Protein AF-A0A9D2AJ36-F1 (afdb_monomer)

Solvent-accessible surface area (backbone atoms only — not comparable to full-atom values): 7106 Å² total; per-residue (Å²): 102,56,39,26,39,31,29,35,41,95,86,64,46,51,30,32,36,28,27,47,73,86,39,72,73,39,31,36,80,48,46,72,68,42,27,64,90,48,97,41,59,66,59,30,38,52,68,55,33,83,76,41,74,58,38,74,74,41,85,86,57,92,64,49,32,56,58,52,39,55,48,45,72,73,75,28,42,71,30,33,40,31,42,99,57,38,32,37,14,71,71,57,43,57,71,64,58,46,55,49,52,29,64,77,63,31,63,71,56,39,52,55,48,58,67,65,41,83,43,87,65,36,69,38,78,54,94,128

Sequence (128 aa):
MRTVKLYQNEQEDMVAVVFEDGSCRNYITSPELAALDGDSFIEEARAGFPDAMNYDDDISETVSAEEAARREEAESSLIAEIGETVTLYPRRMGTYPQDFFRTELGDDLWQALLAQADSPGAGVQVDL

Radius of gyration: 14.07 Å; Cα contacts (8 Å, |Δi|>4): 229; chains: 1; bounding box: 33×29×41 Å

pLDDT: mean 92.73, std 5.57, range [69.5, 98.44]

Mean predicted aligned error: 3.6 Å

Structure (mmCIF, N/CA/C/O backbone):
data_AF-A0A9D2AJ36-F1
#
_entry.id   AF-A0A9D2AJ36-F1
#
loop_
_atom_site.group_PDB
_atom_site.id
_atom_site.type_symbol
_atom_site.label_atom_id
_atom_site.label_alt_id
_atom_site.label_comp_id
_atom_site.label_asym_id
_atom_site.label_entity_id
_atom_site.label_seq_id
_atom_site.pdbx_PDB_ins_code
_atom_site.Cartn_x
_atom_site.Cartn_y
_atom_site.Cartn_z
_atom_site.occupancy
_atom_site.B_iso_or_equiv
_atom_site.auth_seq_id
_atom_site.auth_comp_id
_atom_site.auth_asym_id
_atom_site.auth_atom_id
_atom_site.pdbx_PDB_model_num
ATOM 1 N N . MET A 1 1 ? -0.283 -16.643 -6.506 1.00 83.81 1 MET A N 1
ATOM 2 C CA . MET A 1 1 ? -0.828 -15.851 -5.380 1.00 83.81 1 MET A CA 1
ATOM 3 C C . MET A 1 1 ? -0.434 -14.402 -5.589 1.00 83.81 1 MET A C 1
ATOM 5 O O . MET A 1 1 ? 0.742 -14.150 -5.836 1.00 83.81 1 MET A O 1
ATOM 9 N N . ARG A 1 2 ? -1.402 -13.481 -5.551 1.00 94.88 2 ARG A N 1
ATOM 10 C CA . ARG A 1 2 ? -1.162 -12.046 -5.738 1.00 94.88 2 ARG A CA 1
ATOM 11 C C . ARG A 1 2 ? -1.228 -11.328 -4.397 1.00 94.88 2 ARG A C 1
ATOM 13 O O . ARG A 1 2 ? -2.106 -11.622 -3.588 1.00 94.88 2 ARG A O 1
ATOM 20 N N . THR A 1 3 ? -0.304 -10.404 -4.187 1.00 97.38 3 THR A N 1
ATOM 21 C CA . THR A 1 3 ? -0.270 -9.545 -3.005 1.00 97.38 3 THR A CA 1
ATOM 22 C C . THR A 1 3 ? 0.122 -8.148 -3.437 1.00 97.38 3 THR A C 1
ATOM 24 O O . THR A 1 3 ? 1.117 -7.972 -4.133 1.00 97.38 3 THR A O 1
ATOM 27 N N . VAL A 1 4 ? -0.642 -7.155 -3.015 1.00 98.19 4 VAL A N 1
ATOM 28 C CA . VAL A 1 4 ? -0.302 -5.747 -3.169 1.00 98.19 4 VAL A CA 1
ATOM 29 C C . VAL A 1 4 ? 0.132 -5.208 -1.824 1.00 98.19 4 VAL A C 1
ATOM 31 O O . VAL A 1 4 ? -0.562 -5.368 -0.823 1.00 98.19 4 VAL A O 1
ATOM 34 N N . LYS A 1 5 ? 1.285 -4.551 -1.803 1.00 98.44 5 LYS A N 1
ATOM 35 C CA . LYS A 1 5 ? 1.743 -3.791 -0.646 1.00 98.44 5 LYS A CA 1
ATOM 36 C C . LYS A 1 5 ? 1.632 -2.311 -0.960 1.00 98.44 5 LYS A C 1
ATOM 38 O O . LYS A 1 5 ? 2.097 -1.877 -2.011 1.00 98.44 5 LYS A O 1
ATOM 43 N N . LEU A 1 6 ? 1.022 -1.559 -0.053 1.00 98.44 6 LEU A N 1
ATOM 44 C CA . LEU A 1 6 ? 0.932 -0.107 -0.144 1.00 98.44 6 LEU A CA 1
ATOM 45 C C . LEU A 1 6 ? 1.906 0.517 0.838 1.00 98.44 6 LEU A C 1
ATOM 47 O O . LEU A 1 6 ? 1.924 0.156 2.021 1.00 98.44 6 LEU A O 1
ATOM 51 N N . TYR A 1 7 ? 2.676 1.474 0.347 1.00 98.31 7 TYR A N 1
ATOM 52 C CA . TYR A 1 7 ? 3.630 2.238 1.130 1.00 98.31 7 TYR A CA 1
ATOM 53 C C . TYR A 1 7 ? 3.242 3.708 1.130 1.00 98.31 7 TYR A C 1
ATOM 55 O O . TYR A 1 7 ? 2.622 4.195 0.186 1.00 98.31 7 TYR A O 1
ATOM 63 N N . GLN A 1 8 ? 3.622 4.398 2.199 1.00 97.50 8 GLN A N 1
ATOM 64 C CA . GLN A 1 8 ? 3.714 5.846 2.208 1.00 97.50 8 GLN A CA 1
ATOM 65 C C . GLN A 1 8 ? 5.187 6.243 2.168 1.00 97.50 8 GLN A C 1
ATOM 67 O O . GLN A 1 8 ? 5.945 5.856 3.067 1.00 97.50 8 GLN A O 1
ATOM 72 N N . ASN A 1 9 ? 5.574 6.991 1.138 1.00 94.94 9 ASN A N 1
ATOM 73 C CA . ASN A 1 9 ? 6.953 7.431 0.942 1.00 94.94 9 ASN A CA 1
ATOM 74 C C . ASN A 1 9 ? 7.266 8.730 1.712 1.00 94.94 9 ASN A C 1
ATOM 76 O O . ASN A 1 9 ? 6.404 9.311 2.374 1.00 94.94 9 ASN A O 1
ATOM 80 N N . GLU A 1 10 ? 8.515 9.201 1.639 1.00 92.69 10 GLU A N 1
ATOM 81 C CA . GLU A 1 10 ? 8.956 10.429 2.326 1.00 92.69 10 GLU A CA 1
ATOM 82 C C . GLU A 1 10 ? 8.261 11.711 1.828 1.00 92.69 10 GLU A C 1
ATOM 84 O O . GLU A 1 10 ? 8.276 12.728 2.521 1.00 92.69 10 GLU A O 1
ATOM 89 N N . GLN A 1 11 ? 7.650 11.670 0.640 1.00 92.62 11 GLN A N 1
ATOM 90 C CA . GLN A 1 11 ? 6.855 12.766 0.075 1.00 92.62 11 GLN A CA 1
ATOM 91 C C . GLN A 1 11 ? 5.400 12.738 0.574 1.00 92.62 11 GLN A C 1
ATOM 93 O O . GLN A 1 11 ? 4.602 13.582 0.184 1.00 92.62 11 GLN A O 1
ATOM 98 N N . GLU A 1 12 ? 5.083 11.810 1.483 1.00 91.12 12 GLU A N 1
ATOM 99 C CA . GLU A 1 12 ? 3.749 11.502 2.000 1.00 91.12 12 GLU A CA 1
ATOM 100 C C . GLU A 1 12 ? 2.778 10.908 0.968 1.00 91.12 12 GLU A C 1
ATOM 102 O O . GLU A 1 12 ? 1.616 10.665 1.313 1.00 91.12 12 GLU A O 1
ATOM 107 N N . ASP A 1 13 ? 3.264 10.595 -0.234 1.00 94.56 13 ASP A N 1
ATOM 108 C CA . ASP A 1 13 ? 2.489 9.975 -1.303 1.00 94.56 13 ASP A CA 1
ATOM 109 C C . ASP A 1 13 ? 2.278 8.485 -1.038 1.00 94.56 13 ASP A C 1
ATOM 111 O O . ASP A 1 13 ? 3.088 7.814 -0.385 1.00 94.56 13 ASP A O 1
ATOM 115 N N . MET A 1 14 ? 1.179 7.958 -1.574 1.00 96.56 14 MET A N 1
ATOM 116 C CA . MET A 1 14 ? 0.891 6.533 -1.550 1.00 96.56 14 MET A CA 1
ATOM 117 C C . MET A 1 14 ? 1.450 5.875 -2.809 1.00 96.56 14 MET A C 1
ATOM 119 O O . MET A 1 14 ? 1.255 6.368 -3.912 1.00 96.56 14 MET A O 1
ATOM 123 N N . VAL A 1 15 ? 2.115 4.736 -2.648 1.00 97.50 15 VAL A N 1
ATOM 124 C CA . VAL A 1 15 ? 2.632 3.932 -3.762 1.00 97.50 15 VAL A CA 1
ATOM 125 C C . VAL A 1 15 ? 2.252 2.471 -3.567 1.00 97.50 15 VAL A C 1
ATOM 127 O O . VAL A 1 15 ? 2.094 2.009 -2.433 1.00 97.50 15 VAL A O 1
ATOM 130 N N . ALA A 1 16 ? 2.104 1.725 -4.659 1.00 98.19 16 ALA A N 1
ATOM 131 C CA . ALA A 1 16 ? 1.784 0.304 -4.621 1.00 98.19 16 ALA A CA 1
ATOM 132 C C . ALA A 1 16 ? 2.868 -0.544 -5.275 1.00 98.19 16 ALA A C 1
ATOM 134 O O . ALA A 1 16 ? 3.350 -0.242 -6.363 1.00 98.19 16 ALA A O 1
ATOM 135 N N . VAL A 1 17 ? 3.184 -1.669 -4.645 1.00 98.12 17 VAL A N 1
ATOM 136 C CA . VAL A 1 17 ? 3.984 -2.733 -5.246 1.00 98.12 17 VAL A CA 1
ATOM 137 C C . VAL A 1 17 ? 3.092 -3.951 -5.426 1.00 98.12 17 VAL A C 1
ATOM 139 O O . VAL A 1 17 ? 2.543 -4.477 -4.455 1.00 98.12 17 VAL A O 1
ATOM 142 N N . VAL A 1 18 ? 2.952 -4.406 -6.669 1.00 98.00 18 VAL A N 1
ATOM 143 C CA . VAL A 1 18 ? 2.174 -5.596 -7.018 1.00 98.00 18 VAL A CA 1
ATOM 144 C C . VAL A 1 18 ? 3.118 -6.783 -7.100 1.00 98.00 18 VAL A C 1
ATOM 146 O O . VAL A 1 18 ? 4.008 -6.813 -7.946 1.00 98.00 18 VAL A O 1
ATOM 149 N N . PHE A 1 19 ? 2.905 -7.789 -6.260 1.00 97.00 19 PHE A N 1
ATOM 150 C CA . PHE A 1 19 ? 3.627 -9.054 -6.297 1.00 97.00 19 PHE A CA 1
ATOM 151 C C . PHE A 1 19 ? 2.744 -10.164 -6.858 1.00 97.00 19 PHE A C 1
ATOM 153 O O . PHE A 1 19 ? 1.586 -10.316 -6.464 1.00 97.00 19 PHE A O 1
ATOM 160 N N . GLU A 1 20 ? 3.314 -10.994 -7.727 1.00 95.50 20 GLU A N 1
ATOM 161 C CA . GLU A 1 20 ? 2.704 -12.233 -8.203 1.00 95.50 20 GLU A CA 1
ATOM 162 C C . GLU A 1 20 ? 3.697 -13.380 -8.017 1.00 95.50 20 GLU A C 1
ATOM 164 O O . GLU A 1 20 ? 4.841 -13.310 -8.464 1.00 95.50 20 GLU A O 1
ATOM 169 N N . ASP A 1 21 ? 3.284 -14.406 -7.268 1.00 92.62 21 ASP A N 1
ATOM 170 C CA . ASP A 1 21 ? 4.126 -15.556 -6.906 1.00 92.62 21 ASP A CA 1
ATOM 171 C C . ASP A 1 21 ? 5.478 -15.148 -6.287 1.00 92.62 21 ASP A C 1
ATOM 173 O O . ASP A 1 21 ? 6.525 -15.743 -6.542 1.00 92.62 21 ASP A O 1
ATOM 177 N N . GLY A 1 22 ? 5.445 -14.102 -5.451 1.00 88.00 22 GLY A N 1
ATOM 178 C CA . GLY A 1 22 ? 6.605 -13.567 -4.731 1.00 88.00 22 GLY A CA 1
ATOM 179 C C . GLY A 1 22 ? 7.537 -12.690 -5.573 1.00 88.00 22 GLY A C 1
ATOM 180 O O . GLY A 1 22 ? 8.526 -12.192 -5.043 1.00 88.00 22 GLY A O 1
ATOM 181 N N . SER A 1 23 ? 7.229 -12.478 -6.854 1.00 93.00 23 SER A N 1
ATOM 182 C CA . SER A 1 23 ? 8.013 -11.633 -7.759 1.00 93.00 23 SER A CA 1
ATOM 183 C C . SER A 1 23 ? 7.309 -10.297 -7.977 1.00 93.00 23 SER A C 1
ATOM 185 O O . SER A 1 23 ? 6.089 -10.268 -8.147 1.00 93.00 23 SER A O 1
ATOM 187 N N . CYS A 1 24 ? 8.058 -9.190 -7.983 1.00 95.50 24 CYS A N 1
ATOM 188 C CA . CYS A 1 24 ? 7.506 -7.876 -8.314 1.00 95.50 24 CYS A CA 1
ATOM 189 C C . CYS A 1 24 ? 6.994 -7.885 -9.760 1.00 95.50 24 CYS A C 1
ATOM 191 O O . CYS A 1 24 ? 7.759 -8.108 -10.698 1.00 95.50 24 CYS A O 1
ATOM 193 N N . ARG A 1 25 ? 5.690 -7.667 -9.931 1.00 95.44 25 ARG A N 1
ATOM 194 C CA . ARG A 1 25 ? 5.009 -7.631 -11.226 1.00 95.44 25 ARG A CA 1
ATOM 195 C C . ARG A 1 25 ? 4.847 -6.213 -11.753 1.00 95.44 25 ARG A C 1
ATOM 197 O O . ARG A 1 25 ? 4.924 -6.042 -12.966 1.00 95.44 25 ARG A O 1
ATOM 204 N N . ASN A 1 26 ? 4.586 -5.254 -10.865 1.00 96.69 26 ASN A N 1
ATOM 205 C CA . ASN A 1 26 ? 4.455 -3.841 -11.199 1.00 96.69 26 ASN A CA 1
ATOM 206 C C . ASN A 1 26 ? 4.743 -2.954 -9.976 1.00 96.69 26 ASN A C 1
ATOM 208 O O . ASN A 1 26 ? 4.585 -3.392 -8.833 1.00 96.69 26 ASN A O 1
ATOM 212 N N . TYR A 1 27 ? 5.108 -1.703 -10.238 1.00 96.56 27 TYR A N 1
ATOM 213 C CA . TYR A 1 27 ? 5.262 -0.634 -9.258 1.00 96.56 27 TYR A CA 1
ATOM 214 C C . TYR A 1 27 ? 4.402 0.559 -9.692 1.00 96.56 27 TYR A C 1
ATOM 216 O O . TYR A 1 27 ? 4.451 0.968 -10.842 1.00 96.56 27 TYR A O 1
ATOM 224 N N . ILE A 1 28 ? 3.567 1.095 -8.809 1.00 96.56 28 ILE A N 1
ATOM 225 C CA . ILE A 1 28 ? 2.575 2.117 -9.158 1.00 96.56 28 ILE A CA 1
ATOM 226 C C . ILE A 1 28 ? 2.782 3.311 -8.235 1.00 96.56 28 ILE A C 1
ATOM 228 O O . ILE A 1 28 ? 2.591 3.209 -7.026 1.00 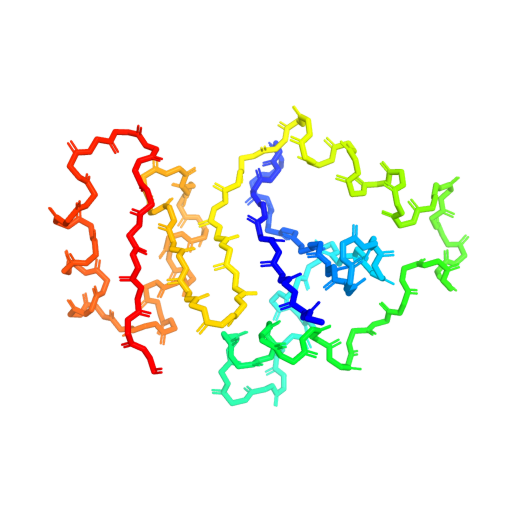96.56 28 ILE A O 1
ATOM 232 N N . THR A 1 29 ? 3.157 4.445 -8.817 1.00 93.75 29 THR A N 1
ATOM 233 C CA . THR A 1 29 ? 3.512 5.681 -8.102 1.00 93.75 29 THR A CA 1
ATOM 234 C C . THR A 1 29 ? 2.309 6.460 -7.569 1.00 93.75 29 THR A C 1
ATOM 236 O O . THR A 1 29 ? 2.474 7.324 -6.717 1.00 93.75 29 THR A O 1
ATOM 239 N N . SER A 1 30 ? 1.104 6.190 -8.076 1.00 93.75 30 SER A N 1
ATOM 240 C CA . SER A 1 30 ? -0.146 6.827 -7.630 1.00 93.75 30 SER A CA 1
ATOM 241 C C . SER A 1 30 ? -1.325 5.852 -7.786 1.00 93.75 30 SER A C 1
ATOM 243 O O . SER A 1 30 ? -2.117 5.974 -8.727 1.00 93.75 30 SER A O 1
ATOM 245 N N . PRO A 1 31 ? -1.423 4.818 -6.932 1.00 96.44 31 PRO A N 1
ATOM 246 C CA . PRO A 1 31 ? -2.441 3.775 -7.041 1.00 96.44 31 PRO A CA 1
ATOM 247 C C . PRO A 1 31 ? -3.874 4.307 -6.923 1.00 96.44 31 PRO A C 1
ATOM 249 O O . PRO A 1 31 ? -4.785 3.733 -7.510 1.00 96.44 31 PRO A O 1
ATOM 252 N N . GLU A 1 32 ? -4.091 5.421 -6.226 1.00 94.50 32 GLU A N 1
ATOM 253 C CA . GLU A 1 32 ? -5.389 6.096 -6.143 1.00 94.50 32 GLU A CA 1
ATOM 254 C C . GLU A 1 32 ? -5.892 6.592 -7.505 1.00 94.50 32 GLU A C 1
ATOM 256 O O . GLU A 1 32 ? -7.096 6.624 -7.740 1.00 94.50 32 GLU A O 1
ATOM 261 N N . LEU A 1 33 ? -4.983 6.947 -8.421 1.00 93.50 33 LEU A N 1
ATOM 262 C CA . LEU A 1 33 ? -5.341 7.336 -9.784 1.00 93.50 33 LEU A CA 1
ATOM 263 C C . LEU A 1 33 ? -5.597 6.105 -10.651 1.00 93.50 33 LEU A C 1
ATOM 265 O O . LEU A 1 33 ? -6.478 6.134 -11.504 1.00 93.50 33 LEU A O 1
ATOM 269 N N . ALA A 1 34 ? -4.851 5.023 -10.415 1.00 92.62 34 ALA A N 1
ATOM 270 C CA . ALA A 1 34 ? -5.029 3.761 -11.127 1.00 92.62 34 ALA A CA 1
ATOM 271 C C . ALA A 1 34 ? -6.360 3.068 -10.793 1.00 92.62 34 ALA A C 1
ATOM 273 O O . ALA A 1 34 ? -6.880 2.334 -11.623 1.00 92.62 34 ALA A O 1
ATOM 274 N N . ALA A 1 35 ? -6.911 3.308 -9.602 1.00 94.81 35 ALA A N 1
ATOM 275 C CA . ALA A 1 35 ? -8.190 2.758 -9.154 1.00 94.81 35 ALA A CA 1
ATOM 276 C C . ALA A 1 35 ? -9.369 3.742 -9.277 1.00 94.81 35 ALA A C 1
ATOM 278 O O . ALA A 1 35 ? -10.449 3.459 -8.765 1.00 94.81 35 ALA A O 1
ATOM 279 N N . LEU A 1 36 ? -9.182 4.901 -9.921 1.00 88.38 36 LEU A N 1
ATOM 280 C CA . LEU A 1 36 ? -10.177 5.981 -9.944 1.00 88.38 36 LEU A CA 1
ATOM 281 C C . LEU A 1 36 ? -11.518 5.562 -10.570 1.00 88.38 36 LEU A C 1
ATOM 283 O O . LEU A 1 36 ? -12.569 6.036 -10.141 1.00 88.38 36 LEU A O 1
ATOM 287 N N . ASP A 1 37 ? -11.465 4.694 -11.580 1.00 84.31 37 ASP A N 1
ATOM 288 C CA . ASP A 1 37 ? -12.640 4.184 -12.293 1.00 84.31 37 ASP A CA 1
ATOM 289 C C . ASP A 1 37 ? -13.220 2.902 -11.657 1.00 84.31 37 ASP A C 1
ATOM 291 O O . ASP A 1 37 ? -14.239 2.390 -12.125 1.00 84.31 37 ASP A O 1
ATOM 295 N N . GLY A 1 38 ? -12.584 2.382 -10.601 1.00 83.12 38 GLY A N 1
ATOM 296 C CA . GLY A 1 38 ? -13.015 1.184 -9.886 1.00 83.12 38 GLY A CA 1
ATOM 297 C C . GLY A 1 38 ? -14.137 1.455 -8.881 1.00 83.12 38 GLY A C 1
ATOM 298 O O . GLY A 1 38 ? -14.275 2.552 -8.343 1.00 83.12 38 GLY A O 1
ATOM 299 N N . ASP A 1 39 ? -14.928 0.421 -8.581 1.00 85.31 39 ASP A N 1
ATOM 300 C CA . ASP A 1 39 ? -16.006 0.503 -7.581 1.00 85.31 39 ASP A CA 1
ATOM 301 C C . ASP A 1 39 ? -15.470 0.552 -6.134 1.00 85.31 39 ASP A C 1
ATOM 303 O O . ASP A 1 39 ? -16.139 1.065 -5.237 1.00 85.31 39 ASP A O 1
ATOM 307 N N . SER A 1 40 ? -14.277 -0.007 -5.900 1.00 92.69 40 SER A N 1
ATOM 308 C CA . SER A 1 40 ? -13.568 0.018 -4.618 1.00 92.69 40 SER A CA 1
ATOM 309 C C . SER A 1 40 ? -12.065 -0.047 -4.849 1.00 92.69 40 SER A C 1
ATOM 311 O O . SER A 1 40 ? -11.567 -0.923 -5.559 1.00 92.69 40 SER A O 1
ATOM 313 N N . PHE A 1 41 ? -11.327 0.825 -4.166 1.00 96.00 41 PHE A N 1
ATOM 314 C CA . PHE A 1 41 ? -9.870 0.834 -4.209 1.00 96.00 41 PHE A CA 1
ATOM 315 C C . PHE A 1 41 ? -9.268 -0.494 -3.731 1.00 96.00 41 PHE A C 1
ATOM 317 O O . PHE A 1 41 ? -8.265 -0.964 -4.268 1.00 96.00 41 PHE A O 1
ATOM 324 N N . ILE A 1 42 ? -9.872 -1.118 -2.715 1.00 95.62 42 ILE A N 1
ATOM 325 C CA . ILE A 1 42 ? -9.353 -2.365 -2.141 1.00 95.62 42 ILE A CA 1
ATOM 326 C C . ILE A 1 42 ? -9.564 -3.540 -3.098 1.00 95.62 42 ILE A C 1
ATOM 328 O O . ILE A 1 42 ? -8.677 -4.387 -3.219 1.00 95.62 42 ILE A O 1
ATOM 332 N N . GLU A 1 43 ? -10.689 -3.581 -3.810 1.00 94.81 43 GLU A N 1
ATOM 333 C CA . GLU A 1 43 ? -10.932 -4.603 -4.832 1.00 94.81 43 GLU A CA 1
ATOM 334 C C . GLU A 1 43 ? -10.008 -4.422 -6.045 1.00 94.81 43 GLU A C 1
ATOM 336 O O . GLU A 1 43 ? -9.418 -5.401 -6.512 1.00 94.81 43 GLU A O 1
ATOM 341 N N . GLU A 1 44 ? -9.768 -3.181 -6.481 1.00 96.38 44 GLU A N 1
ATOM 342 C CA . GLU A 1 44 ? -8.764 -2.875 -7.511 1.00 96.38 44 GLU A CA 1
ATOM 343 C C . GLU A 1 44 ? -7.360 -3.323 -7.081 1.00 96.38 44 GLU A C 1
ATOM 345 O O . GLU A 1 44 ? -6.646 -4.001 -7.828 1.00 96.38 44 GLU A O 1
ATOM 350 N N . ALA A 1 45 ? -6.973 -3.042 -5.835 1.00 96.38 45 ALA A N 1
ATOM 351 C CA . ALA A 1 45 ? -5.706 -3.501 -5.282 1.00 96.38 45 ALA A CA 1
ATOM 352 C C . ALA A 1 45 ? -5.630 -5.038 -5.197 1.00 96.38 45 ALA A C 1
ATOM 354 O O . ALA A 1 45 ? -4.607 -5.617 -5.561 1.00 96.38 45 ALA A O 1
ATOM 355 N N . ARG A 1 46 ? -6.703 -5.740 -4.801 1.00 95.12 46 ARG A N 1
ATOM 356 C CA . ARG A 1 46 ? -6.761 -7.219 -4.836 1.00 95.12 46 ARG A CA 1
ATOM 357 C C . ARG A 1 46 ? -6.570 -7.755 -6.255 1.00 95.12 46 ARG A C 1
ATOM 359 O O . ARG A 1 46 ? -5.870 -8.753 -6.455 1.00 95.12 46 ARG A O 1
ATOM 366 N N . ALA A 1 47 ? -7.147 -7.081 -7.247 1.00 94.50 47 ALA A N 1
ATOM 367 C CA . ALA A 1 47 ? -6.957 -7.397 -8.655 1.00 94.50 47 ALA A CA 1
ATOM 368 C C . ALA A 1 47 ? -5.550 -7.033 -9.168 1.00 94.50 47 ALA A C 1
ATOM 370 O O . ALA A 1 47 ? -5.134 -7.562 -10.199 1.00 94.50 47 ALA A O 1
ATOM 371 N N . GLY A 1 48 ? -4.773 -6.239 -8.427 1.00 95.88 48 GLY A N 1
ATOM 372 C CA . GLY A 1 48 ? -3.431 -5.796 -8.803 1.00 95.88 48 GLY A CA 1
ATOM 373 C C . GLY A 1 48 ? -3.419 -4.581 -9.723 1.00 95.88 48 GLY A C 1
ATOM 374 O O . GLY A 1 48 ? -2.458 -4.437 -10.474 1.00 95.88 48 GLY A O 1
ATOM 375 N N . PHE A 1 49 ? -4.467 -3.753 -9.674 1.00 95.94 49 PHE A N 1
ATOM 376 C CA . PHE A 1 49 ? -4.677 -2.577 -10.521 1.00 95.94 49 PHE A CA 1
ATOM 377 C C . PHE A 1 49 ? -4.584 -2.915 -12.020 1.00 95.94 49 PHE A C 1
ATOM 379 O O . PHE A 1 49 ? -3.612 -2.544 -12.680 1.00 95.94 49 PHE A O 1
ATOM 386 N N . PRO A 1 50 ? -5.560 -3.656 -12.575 1.00 93.19 50 PRO A N 1
ATOM 387 C CA . PRO A 1 50 ? -5.535 -4.103 -13.970 1.00 93.19 50 PRO A CA 1
ATOM 388 C C . PRO A 1 50 ? -5.418 -2.959 -14.987 1.00 93.19 50 PRO A C 1
ATOM 390 O O . PRO A 1 50 ? -4.838 -3.170 -16.052 1.00 93.19 50 PRO A O 1
ATOM 393 N N . ASP A 1 51 ? -5.921 -1.771 -14.645 1.00 91.12 51 ASP A N 1
ATOM 394 C CA . ASP A 1 51 ? -5.878 -0.579 -15.498 1.00 91.12 51 ASP A CA 1
ATOM 395 C C . ASP A 1 51 ? -4.624 0.288 -15.277 1.00 91.12 51 ASP A C 1
ATOM 397 O O . ASP A 1 51 ? -4.400 1.263 -16.000 1.00 91.12 51 ASP A O 1
ATOM 401 N N . ALA A 1 52 ? -3.758 -0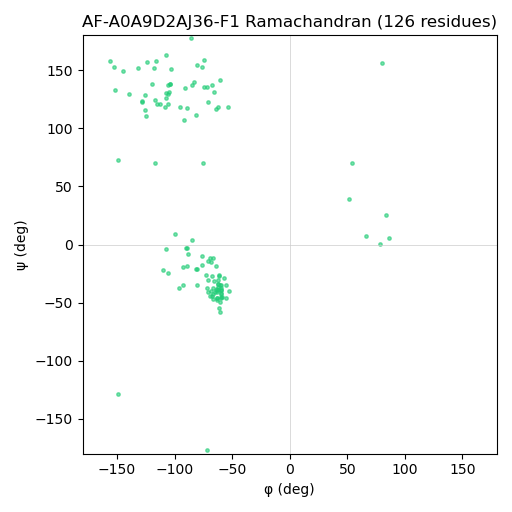.073 -14.322 1.00 93.12 52 ALA A N 1
ATOM 402 C CA . ALA A 1 52 ? -2.481 0.604 -14.147 1.00 93.12 52 ALA A CA 1
ATOM 403 C C . ALA A 1 52 ? -1.555 0.339 -15.339 1.00 93.12 52 ALA A C 1
ATOM 405 O O . ALA A 1 52 ? -1.380 -0.794 -15.796 1.00 93.12 52 ALA A O 1
ATOM 406 N N . MET A 1 53 ? -0.877 1.393 -15.792 1.00 90.88 53 MET A N 1
ATOM 407 C CA . MET A 1 53 ? 0.228 1.245 -16.730 1.00 90.88 53 MET A CA 1
ATOM 408 C C . MET A 1 53 ? 1.327 0.381 -16.100 1.00 90.88 53 MET A C 1
ATOM 410 O O . MET A 1 53 ? 1.611 0.467 -14.902 1.00 90.88 53 MET A O 1
ATOM 414 N N . ASN A 1 54 ? 1.946 -0.468 -16.912 1.00 92.19 54 ASN A N 1
ATOM 415 C CA . ASN A 1 54 ? 3.125 -1.207 -16.493 1.00 92.19 54 ASN A CA 1
ATOM 416 C C . ASN A 1 54 ? 4.313 -0.242 -16.389 1.00 92.19 54 ASN A C 1
ATOM 418 O O . ASN A 1 54 ? 4.660 0.410 -17.371 1.00 92.19 54 ASN A O 1
ATOM 422 N N . TYR A 1 55 ? 4.929 -0.166 -15.212 1.00 92.25 55 TYR A N 1
ATOM 423 C CA . TYR A 1 55 ? 6.004 0.780 -14.918 1.00 92.25 55 TYR A CA 1
ATOM 424 C C . TYR A 1 55 ? 7.216 0.613 -15.833 1.00 92.25 55 TYR A C 1
ATOM 426 O O . TYR A 1 55 ? 7.769 1.597 -16.308 1.00 92.25 55 TYR A O 1
ATOM 434 N N . ASP A 1 56 ? 7.587 -0.629 -16.152 1.00 90.81 56 ASP A N 1
ATOM 435 C CA . ASP A 1 56 ? 8.728 -0.899 -17.036 1.00 90.81 56 ASP A CA 1
ATOM 436 C C . ASP A 1 56 ? 8.481 -0.464 -18.495 1.00 90.81 56 ASP A C 1
ATOM 438 O O . ASP A 1 56 ? 9.427 -0.381 -19.281 1.00 90.81 56 ASP A O 1
ATOM 442 N N . ASP A 1 57 ? 7.225 -0.191 -18.870 1.00 89.50 57 ASP A N 1
ATOM 443 C CA . ASP A 1 57 ? 6.869 0.328 -20.193 1.00 89.50 57 ASP A CA 1
ATOM 444 C C . ASP A 1 57 ? 6.903 1.876 -20.244 1.00 89.50 57 ASP A C 1
ATOM 446 O O . ASP A 1 57 ? 6.809 2.454 -21.334 1.00 89.50 57 ASP A O 1
ATOM 450 N N . ASP A 1 58 ? 7.074 2.563 -19.104 1.00 83.69 58 ASP A N 1
ATOM 451 C CA . ASP A 1 58 ? 7.218 4.020 -19.040 1.00 83.69 58 ASP A CA 1
ATOM 452 C C . ASP A 1 58 ? 8.659 4.451 -19.362 1.00 83.69 58 ASP A C 1
ATOM 454 O O . ASP A 1 58 ? 9.605 4.251 -18.602 1.00 83.69 58 ASP A O 1
ATOM 458 N N . ILE A 1 59 ? 8.829 5.107 -20.511 1.00 74.25 59 ILE A N 1
ATOM 459 C CA . ILE A 1 59 ? 10.135 5.568 -21.005 1.00 74.25 59 ILE A CA 1
ATOM 460 C C . ILE A 1 59 ? 10.754 6.712 -20.188 1.00 74.25 59 ILE A C 1
ATOM 462 O O . ILE A 1 59 ? 11.902 7.085 -20.448 1.00 74.25 59 ILE A O 1
ATOM 466 N N . SER A 1 60 ? 9.993 7.337 -19.287 1.00 81.81 60 SER A N 1
ATOM 467 C CA . SER A 1 60 ? 10.493 8.393 -18.405 1.00 81.81 60 SER A CA 1
ATOM 468 C C . SER A 1 60 ? 11.239 7.834 -17.193 1.00 81.81 60 SER A C 1
ATOM 470 O O . SER A 1 60 ? 12.089 8.526 -16.624 1.00 81.81 60 SER A O 1
ATOM 472 N N . GLU A 1 61 ? 10.990 6.571 -16.858 1.00 80.56 61 GLU A N 1
ATOM 473 C CA . GLU A 1 61 ? 11.592 5.894 -15.725 1.00 80.56 61 GLU A CA 1
ATOM 474 C C . GLU A 1 61 ? 12.955 5.305 -16.101 1.00 80.56 61 GLU A C 1
ATOM 476 O O . GLU A 1 61 ? 13.183 4.770 -17.187 1.00 80.56 61 GLU A O 1
ATOM 481 N N . THR A 1 62 ? 13.923 5.459 -15.198 1.00 84.75 62 THR A N 1
ATOM 482 C CA . THR A 1 62 ? 15.327 5.072 -15.453 1.00 84.75 62 THR A CA 1
ATOM 483 C C . THR A 1 62 ? 15.755 3.820 -14.695 1.00 84.75 62 THR A C 1
ATOM 485 O O . THR A 1 62 ? 16.876 3.337 -14.870 1.00 84.75 62 THR A O 1
ATOM 488 N N . VAL A 1 63 ? 14.868 3.295 -13.852 1.00 92.00 63 VAL A N 1
ATOM 489 C CA . VAL A 1 63 ? 15.052 2.084 -13.052 1.00 92.00 63 VAL A CA 1
ATOM 490 C C . VAL A 1 63 ? 13.919 1.111 -13.354 1.00 92.00 63 VAL A C 1
ATOM 492 O O . VAL A 1 63 ? 12.862 1.529 -13.809 1.00 92.00 63 VAL A O 1
ATOM 495 N N . SER A 1 64 ? 14.136 -0.182 -13.115 1.00 93.38 64 SER A N 1
ATOM 496 C CA . SER A 1 64 ? 13.063 -1.167 -13.258 1.00 93.38 64 SER A CA 1
ATOM 497 C C . SER A 1 64 ? 12.067 -1.079 -12.104 1.00 93.38 64 SER A C 1
ATOM 499 O O . SER A 1 64 ? 12.419 -0.648 -11.002 1.00 93.38 64 SER A O 1
ATOM 501 N N . ALA A 1 65 ? 10.859 -1.593 -12.325 1.00 93.81 65 ALA A N 1
ATOM 502 C CA . ALA A 1 65 ? 9.824 -1.735 -11.306 1.00 93.81 65 ALA A CA 1
ATOM 503 C C . ALA A 1 65 ? 10.339 -2.486 -10.071 1.00 93.81 65 ALA A C 1
ATOM 505 O O . ALA A 1 65 ? 10.056 -2.103 -8.943 1.00 93.81 65 ALA A O 1
ATOM 506 N N . GLU A 1 66 ? 11.146 -3.532 -10.272 1.00 95.00 66 GLU A N 1
ATOM 507 C CA . GLU A 1 66 ? 11.733 -4.310 -9.176 1.00 95.00 66 GLU A CA 1
ATOM 508 C C . GLU A 1 66 ? 12.720 -3.487 -8.331 1.00 95.00 66 GLU A C 1
ATOM 510 O O . GLU A 1 66 ? 12.742 -3.599 -7.106 1.00 95.00 66 GLU A O 1
ATOM 515 N N . GLU A 1 67 ? 13.548 -2.658 -8.970 1.00 94.94 67 GLU A N 1
ATOM 516 C CA . GLU A 1 67 ? 14.494 -1.795 -8.261 1.00 94.94 67 GLU A CA 1
ATOM 517 C C . GLU A 1 67 ? 13.766 -0.662 -7.529 1.00 94.94 67 GLU A C 1
ATOM 519 O O . GLU A 1 67 ? 14.106 -0.378 -6.381 1.00 94.94 67 GLU A O 1
ATOM 524 N N . ALA A 1 68 ? 12.746 -0.059 -8.149 1.00 94.00 68 ALA A N 1
ATOM 525 C CA . ALA A 1 68 ? 11.888 0.933 -7.505 1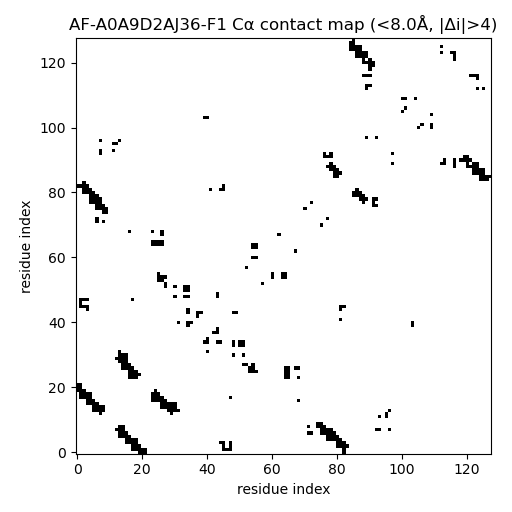.00 94.00 68 ALA A CA 1
ATOM 526 C C . ALA A 1 68 ? 11.166 0.337 -6.287 1.00 94.00 68 ALA A C 1
ATOM 528 O O . ALA A 1 68 ? 11.277 0.866 -5.183 1.00 94.00 68 ALA A O 1
ATOM 529 N N . ALA A 1 69 ? 10.539 -0.830 -6.452 1.00 95.25 69 ALA A N 1
ATOM 530 C CA . ALA A 1 69 ? 9.889 -1.561 -5.372 1.00 95.25 69 ALA A CA 1
ATOM 531 C C . ALA A 1 69 ? 10.848 -1.847 -4.211 1.00 95.25 69 ALA A C 1
ATOM 533 O O . ALA A 1 69 ? 10.509 -1.599 -3.060 1.00 95.25 69 ALA A O 1
ATOM 534 N N . ARG A 1 70 ? 12.070 -2.320 -4.495 1.00 95.50 70 ARG A N 1
ATOM 535 C CA . ARG A 1 70 ? 13.062 -2.617 -3.451 1.00 95.50 70 ARG A CA 1
ATOM 536 C C . ARG A 1 70 ? 13.461 -1.377 -2.650 1.00 95.50 70 ARG A C 1
ATOM 538 O O . ARG A 1 70 ? 13.710 -1.494 -1.452 1.00 95.50 70 ARG A O 1
ATOM 545 N N . ARG A 1 71 ? 13.551 -0.212 -3.300 1.00 94.94 71 ARG A N 1
ATOM 546 C CA . ARG A 1 71 ? 13.823 1.062 -2.616 1.00 94.94 71 ARG A CA 1
ATOM 547 C C . ARG A 1 71 ? 12.665 1.446 -1.712 1.00 94.94 71 ARG A C 1
ATOM 549 O O . ARG A 1 71 ? 12.894 1.711 -0.540 1.00 94.94 71 ARG A O 1
ATOM 556 N N . GLU A 1 72 ? 11.438 1.360 -2.211 1.00 94.25 72 GLU A N 1
ATOM 557 C CA . GLU A 1 72 ? 10.239 1.636 -1.415 1.00 94.25 72 GLU A CA 1
ATOM 558 C C . GLU A 1 72 ? 10.122 0.699 -0.204 1.00 94.25 72 GLU A C 1
ATOM 560 O O . GLU A 1 72 ? 9.866 1.156 0.906 1.00 94.25 72 GLU A O 1
ATOM 565 N N . GLU A 1 73 ? 10.414 -0.599 -0.355 1.00 93.88 73 GLU A N 1
ATOM 566 C CA . GLU A 1 73 ? 10.433 -1.524 0.789 1.00 93.88 73 GLU A CA 1
ATOM 567 C C . GLU A 1 73 ? 11.473 -1.144 1.861 1.00 93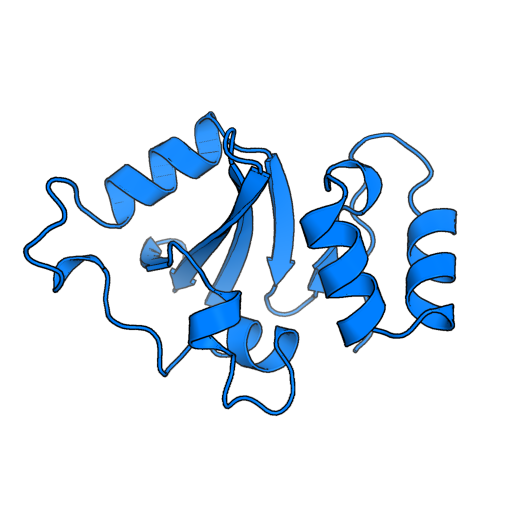.88 73 GLU A C 1
ATOM 569 O O . GLU A 1 73 ? 11.307 -1.511 3.027 1.00 93.88 73 GLU A O 1
ATOM 574 N N . ALA A 1 74 ? 12.551 -0.452 1.480 1.00 95.19 74 ALA A N 1
ATOM 575 C CA . ALA A 1 74 ? 13.645 -0.074 2.372 1.00 95.19 74 ALA A CA 1
ATOM 576 C C . ALA A 1 74 ? 13.469 1.316 3.004 1.00 95.19 74 ALA A C 1
ATOM 578 O O . ALA A 1 74 ? 13.900 1.525 4.139 1.00 95.19 74 ALA A O 1
ATOM 579 N N . GLU A 1 75 ? 12.881 2.255 2.267 1.00 95.69 75 GLU A N 1
ATOM 580 C CA . GLU A 1 75 ? 12.854 3.681 2.608 1.00 95.69 75 GLU A CA 1
ATOM 581 C C . GLU A 1 75 ? 11.474 4.134 3.110 1.00 95.69 75 GLU A C 1
ATOM 583 O O . GLU A 1 75 ? 11.386 5.068 3.908 1.00 95.69 75 GLU A O 1
ATOM 588 N N . SER A 1 76 ? 10.405 3.433 2.725 1.00 96.62 76 SER A N 1
ATOM 589 C CA . SER A 1 76 ? 9.027 3.871 2.950 1.00 96.62 76 SER A CA 1
ATOM 590 C C . SER A 1 76 ? 8.304 3.072 4.032 1.00 96.62 76 SER A C 1
ATOM 592 O O . SER A 1 76 ? 8.689 1.974 4.442 1.00 96.62 76 SER A O 1
ATOM 594 N N . SER A 1 77 ? 7.201 3.633 4.527 1.00 96.62 77 SER A N 1
ATOM 595 C CA . SER A 1 77 ? 6.38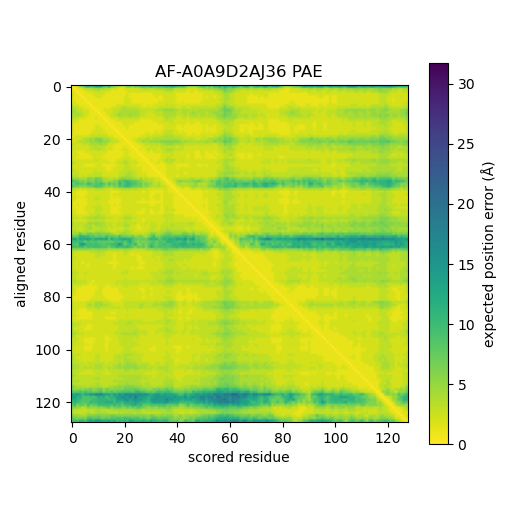9 2.992 5.562 1.00 96.62 77 SER A CA 1
ATOM 596 C C . SER A 1 77 ? 5.328 2.095 4.936 1.00 96.62 77 SER A C 1
ATOM 598 O O . SER A 1 77 ? 4.430 2.588 4.266 1.00 96.62 77 SER A O 1
ATOM 600 N N . LEU A 1 78 ? 5.374 0.783 5.194 1.00 97.56 78 LEU A N 1
ATOM 601 C CA . LEU A 1 78 ? 4.295 -0.134 4.800 1.00 97.56 78 LEU A CA 1
ATOM 602 C C . LEU A 1 78 ? 3.005 0.225 5.549 1.00 97.56 78 LEU A C 1
ATOM 604 O O . LEU A 1 78 ? 2.955 0.088 6.777 1.00 97.56 78 LEU A O 1
ATOM 608 N N . ILE A 1 79 ? 1.970 0.625 4.810 1.00 97.50 79 ILE A N 1
ATOM 609 C CA . ILE A 1 79 ? 0.676 1.070 5.342 1.00 97.50 79 ILE A CA 1
ATOM 610 C C . ILE A 1 79 ? -0.471 0.091 5.075 1.00 97.50 79 ILE A C 1
ATOM 612 O O . ILE A 1 79 ? -1.430 0.083 5.845 1.00 97.50 79 ILE A O 1
ATOM 616 N N . ALA A 1 80 ? -0.361 -0.787 4.075 1.00 97.81 80 ALA A N 1
ATOM 617 C CA . ALA A 1 80 ? -1.312 -1.879 3.867 1.00 97.81 80 ALA A CA 1
ATOM 618 C C . ALA A 1 80 ? -0.685 -3.079 3.149 1.00 97.81 80 ALA A C 1
ATOM 620 O O . ALA A 1 80 ? 0.225 -2.923 2.338 1.00 97.81 80 ALA A O 1
ATOM 621 N N . GLU A 1 81 ? -1.226 -4.265 3.405 1.00 97.75 81 GLU A N 1
ATOM 622 C CA . GLU A 1 81 ? -0.977 -5.486 2.644 1.00 97.75 81 GLU A CA 1
ATOM 623 C C . GLU A 1 81 ? -2.322 -6.097 2.236 1.00 97.75 81 GLU A C 1
ATOM 625 O O . GLU A 1 81 ? -3.189 -6.339 3.076 1.00 97.75 81 GLU A O 1
ATOM 630 N N . ILE A 1 82 ? -2.513 -6.295 0.936 1.00 97.12 82 ILE A N 1
ATOM 631 C CA . ILE A 1 82 ? -3.777 -6.686 0.317 1.00 97.12 82 ILE A CA 1
ATOM 632 C C . ILE A 1 82 ? -3.531 -7.961 -0.489 1.00 97.12 82 ILE A C 1
ATOM 634 O O . ILE A 1 82 ? -2.846 -7.949 -1.509 1.00 97.12 82 ILE A O 1
ATOM 638 N N . GLY A 1 83 ? -4.080 -9.077 -0.026 1.00 94.19 83 GLY A N 1
ATOM 639 C CA . GLY A 1 83 ? -4.019 -10.373 -0.697 1.00 94.19 83 GLY A CA 1
ATOM 640 C C . GLY A 1 83 ? -5.268 -11.189 -0.382 1.00 94.19 83 GLY A C 1
ATOM 641 O O . GLY A 1 83 ? -6.383 -10.685 -0.502 1.00 94.19 83 GLY A O 1
ATOM 642 N N . GLU A 1 84 ? -5.087 -12.437 0.062 1.00 91.56 84 GLU A N 1
ATOM 643 C CA . GLU A 1 84 ? -6.196 -13.261 0.579 1.00 91.56 84 GLU A CA 1
ATOM 644 C C . GLU A 1 84 ? -6.874 -12.612 1.793 1.00 91.56 84 GLU A C 1
ATOM 646 O O . GLU A 1 84 ? -8.089 -12.696 1.954 1.00 91.56 84 GLU A O 1
ATOM 651 N N . THR A 1 85 ? -6.090 -11.925 2.623 1.00 94.50 85 THR A N 1
ATOM 652 C CA . THR A 1 85 ? -6.571 -11.048 3.689 1.00 94.50 85 THR A CA 1
ATOM 653 C C . THR A 1 85 ? -6.141 -9.613 3.412 1.00 94.50 85 THR A C 1
ATOM 655 O O . THR A 1 85 ? -5.199 -9.357 2.659 1.00 94.50 85 THR A O 1
ATOM 658 N N . VAL A 1 86 ? -6.853 -8.662 4.016 1.00 96.12 86 VAL A N 1
ATOM 659 C CA . VAL A 1 86 ? -6.499 -7.242 3.969 1.00 96.12 86 VAL A CA 1
ATOM 660 C C . VAL A 1 86 ? -5.988 -6.854 5.341 1.00 96.12 86 VAL A C 1
ATOM 662 O O . VAL A 1 86 ? -6.714 -6.961 6.321 1.00 96.12 86 VAL A O 1
ATOM 665 N N . THR A 1 87 ? -4.738 -6.417 5.421 1.00 97.00 87 THR A N 1
ATOM 666 C CA . THR A 1 87 ? -4.134 -5.903 6.650 1.00 97.00 87 THR A CA 1
ATOM 667 C C . THR A 1 87 ? -3.807 -4.436 6.456 1.00 97.00 87 THR A C 1
ATOM 669 O O . THR A 1 87 ? -3.021 -4.085 5.581 1.00 97.00 87 THR A O 1
ATOM 672 N N . LEU A 1 88 ? -4.372 -3.571 7.293 1.00 97.12 88 LEU A N 1
ATOM 673 C CA . LEU A 1 88 ? -4.026 -2.153 7.324 1.00 97.12 88 LEU A CA 1
ATOM 674 C C . LEU A 1 88 ? -3.119 -1.860 8.511 1.00 97.12 88 LEU A C 1
ATOM 676 O O . LEU A 1 88 ? -3.239 -2.480 9.566 1.00 97.12 88 LEU A O 1
ATOM 680 N N . TYR A 1 89 ? -2.267 -0.848 8.383 1.00 96.81 89 TYR A N 1
ATOM 681 C CA . TYR A 1 89 ? -1.444 -0.331 9.474 1.00 96.81 89 TYR A CA 1
ATOM 682 C C . TYR A 1 89 ? -1.809 1.133 9.779 1.00 96.81 89 TYR A C 1
ATOM 684 O O . TYR A 1 89 ? -0.995 2.029 9.538 1.00 96.81 89 TYR A O 1
ATOM 692 N N . PRO A 1 90 ? -3.001 1.418 10.349 1.00 94.12 90 PRO A N 1
ATOM 693 C CA . PRO A 1 90 ? -3.505 2.787 10.503 1.00 94.12 90 PRO A CA 1
ATOM 694 C C . PRO A 1 90 ? -2.555 3.724 11.255 1.00 94.12 90 PRO A C 1
ATOM 696 O O . PRO A 1 90 ? -2.447 4.902 10.943 1.00 94.12 90 PRO A O 1
ATOM 699 N N . ARG A 1 91 ? -1.820 3.198 12.246 1.00 93.69 91 ARG A N 1
ATOM 700 C CA . ARG A 1 91 ? -0.876 3.979 13.067 1.00 93.69 91 ARG A CA 1
ATOM 701 C C . ARG A 1 91 ? 0.446 4.302 12.363 1.00 93.69 91 ARG A C 1
ATOM 703 O O . ARG A 1 91 ? 1.229 5.061 12.925 1.00 93.69 91 ARG A O 1
ATOM 710 N N . ARG A 1 92 ? 0.718 3.704 11.197 1.00 94.50 92 ARG A N 1
ATOM 711 C CA . ARG A 1 92 ? 1.877 4.032 10.346 1.00 94.50 92 ARG A CA 1
ATOM 712 C C . ARG A 1 92 ? 1.540 5.078 9.287 1.00 94.50 92 ARG A C 1
ATOM 714 O O . ARG A 1 92 ? 2.449 5.685 8.745 1.00 94.50 92 ARG A O 1
ATOM 721 N N . MET A 1 93 ? 0.256 5.263 8.998 1.00 95.31 93 MET A N 1
ATOM 722 C CA . MET A 1 93 ? -0.215 6.201 7.989 1.00 95.31 93 MET A CA 1
ATOM 723 C C . MET A 1 93 ? -0.107 7.642 8.493 1.00 95.31 93 MET A C 1
ATOM 725 O O . MET A 1 93 ? -0.527 7.950 9.611 1.00 95.31 93 MET A O 1
ATOM 729 N N . GLY A 1 94 ? 0.390 8.531 7.641 1.00 94.81 94 GLY A N 1
ATOM 730 C CA . GLY A 1 94 ? 0.215 9.972 7.758 1.00 94.81 94 GLY A CA 1
ATOM 731 C C . GLY A 1 94 ? -1.219 10.400 7.438 1.00 94.81 94 GLY A C 1
ATOM 732 O O . GLY A 1 94 ? -2.100 9.578 7.186 1.00 94.81 94 GLY A O 1
ATOM 733 N N . THR A 1 95 ? -1.463 11.708 7.451 1.00 95.06 95 THR A N 1
ATOM 734 C CA . THR A 1 95 ? -2.820 12.268 7.345 1.00 95.06 95 THR A CA 1
ATOM 735 C C . THR A 1 95 ? -3.524 11.869 6.048 1.00 95.06 95 THR A C 1
ATOM 737 O O . THR A 1 95 ? -4.668 11.427 6.099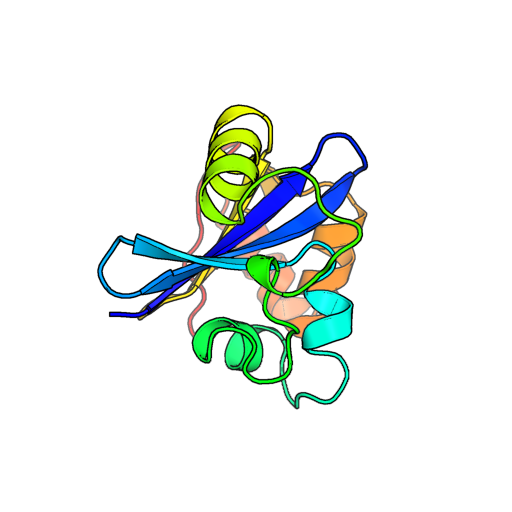 1.00 95.06 95 THR A O 1
ATOM 740 N N . TYR A 1 96 ? -2.836 11.968 4.904 1.00 95.31 96 TYR A N 1
ATOM 741 C CA . TYR A 1 96 ? -3.442 11.695 3.601 1.00 95.31 96 TYR A CA 1
ATOM 742 C C . TYR A 1 96 ? -3.942 10.242 3.462 1.00 95.31 96 TYR A C 1
ATOM 744 O O . TYR A 1 96 ? -5.145 10.069 3.248 1.00 95.31 96 TYR A O 1
ATOM 752 N N . PRO A 1 97 ? -3.122 9.190 3.684 1.00 95.94 97 PRO A N 1
ATOM 753 C CA . PRO A 1 97 ? -3.629 7.820 3.612 1.00 95.94 97 PRO A CA 1
ATOM 754 C C . PRO A 1 97 ? -4.708 7.510 4.658 1.00 95.94 97 PRO A C 1
ATOM 756 O O . PRO A 1 97 ? -5.640 6.768 4.362 1.00 95.94 97 PRO A O 1
ATOM 759 N N . GLN A 1 98 ? -4.642 8.094 5.864 1.00 95.81 98 GLN A N 1
ATOM 760 C CA . GLN A 1 98 ? -5.712 7.910 6.856 1.00 95.81 98 GLN A CA 1
ATOM 761 C C . GLN A 1 98 ? -7.050 8.475 6.371 1.00 95.81 98 GLN A C 1
ATOM 763 O O . GLN A 1 98 ? -8.077 7.815 6.511 1.00 95.81 98 GLN A O 1
ATOM 768 N N . ASP A 1 99 ? -7.055 9.685 5.810 1.00 96.06 99 ASP A N 1
ATOM 769 C CA . ASP A 1 99 ? -8.271 10.306 5.284 1.00 96.06 99 ASP A CA 1
ATOM 770 C C . ASP A 1 99 ? -8.816 9.541 4.066 1.00 96.06 99 ASP A C 1
ATOM 772 O O . ASP A 1 99 ? -10.035 9.374 3.942 1.00 96.06 99 ASP A O 1
ATOM 776 N N . PHE A 1 100 ? -7.922 9.025 3.216 1.00 96.25 100 PHE A N 1
ATOM 777 C CA . PHE A 1 100 ? -8.267 8.172 2.079 1.00 96.25 100 PHE A CA 1
ATOM 778 C C . PHE A 1 100 ? -8.965 6.882 2.536 1.00 96.25 100 PHE A C 1
ATOM 780 O O . PHE A 1 100 ? -10.125 6.653 2.193 1.00 96.25 100 PHE A O 1
ATOM 787 N N . PHE A 1 101 ? -8.317 6.077 3.389 1.00 95.56 101 PHE A N 1
ATOM 788 C CA . PHE A 1 101 ? -8.891 4.812 3.864 1.00 95.56 101 PHE A CA 1
ATOM 789 C C . PHE A 1 101 ? -10.133 5.008 4.734 1.00 95.56 101 PHE A C 1
ATOM 791 O O . PHE A 1 101 ? -11.038 4.179 4.690 1.00 95.56 101 PHE A O 1
ATOM 798 N N . ARG A 1 102 ? -10.225 6.106 5.496 1.00 95.56 102 ARG A N 1
ATOM 799 C CA . ARG A 1 102 ? -11.455 6.452 6.223 1.00 95.56 102 ARG A CA 1
ATOM 800 C C . ARG A 1 102 ? -12.624 6.692 5.270 1.00 95.56 102 ARG A C 1
ATOM 802 O O . ARG A 1 102 ? -13.739 6.289 5.579 1.00 95.56 102 ARG A O 1
ATOM 809 N N . THR A 1 103 ? -12.376 7.342 4.134 1.00 94.50 103 THR A N 1
ATOM 810 C CA . THR A 1 103 ? -13.413 7.597 3.126 1.00 94.50 103 THR A CA 1
ATOM 811 C C . THR A 1 103 ? -13.841 6.302 2.439 1.00 94.50 103 THR A C 1
ATOM 813 O O . THR A 1 103 ? -15.037 6.064 2.311 1.00 94.50 103 THR A O 1
ATOM 816 N N . GLU A 1 104 ? -12.879 5.452 2.072 1.00 94.44 104 GLU A N 1
ATOM 817 C CA . GLU A 1 104 ? -13.128 4.152 1.431 1.00 94.44 104 GLU A CA 1
ATOM 818 C C . GLU A 1 104 ? -13.917 3.192 2.338 1.00 94.44 104 GLU A C 1
ATOM 820 O O . GLU A 1 104 ? -14.878 2.560 1.912 1.00 94.44 104 GLU A O 1
ATOM 825 N N . LEU A 1 105 ? -13.528 3.085 3.611 1.00 94.38 105 LEU A N 1
ATOM 826 C CA . LEU A 1 105 ? -14.097 2.115 4.557 1.00 94.38 105 LEU A CA 1
ATOM 827 C C . LEU A 1 105 ? -15.321 2.638 5.319 1.00 94.38 105 LEU A C 1
ATOM 829 O O . LEU A 1 105 ? -16.064 1.860 5.921 1.00 94.38 105 LEU A O 1
ATOM 833 N N . GLY A 1 106 ? -15.500 3.957 5.344 1.00 95.19 106 GLY A N 1
ATOM 834 C CA . GLY A 1 106 ? -16.444 4.641 6.215 1.00 95.19 106 GLY A CA 1
ATOM 835 C C . GLY A 1 106 ? -15.935 4.825 7.651 1.00 95.19 106 GLY A C 1
ATOM 836 O O . GLY A 1 106 ? -15.094 4.079 8.166 1.00 95.19 106 GLY A O 1
ATOM 837 N N . ASP A 1 107 ? -16.491 5.836 8.324 1.00 95.00 107 ASP A N 1
ATOM 838 C CA . ASP A 1 107 ? -16.050 6.272 9.654 1.00 95.00 107 ASP A CA 1
ATOM 839 C C . ASP A 1 107 ? -16.157 5.170 10.717 1.00 95.00 107 ASP A C 1
ATOM 841 O O . ASP A 1 107 ? -15.234 4.996 11.514 1.00 95.00 107 ASP A O 1
ATOM 845 N N . ASP A 1 108 ? -17.254 4.408 10.728 1.00 94.38 108 ASP A N 1
ATOM 846 C CA . ASP A 1 108 ? -17.518 3.405 11.766 1.00 94.38 108 ASP A CA 1
ATOM 847 C C . ASP A 1 108 ? -16.468 2.284 11.758 1.00 94.38 108 ASP A C 1
ATOM 849 O O . ASP A 1 108 ? -15.890 1.951 12.799 1.00 94.38 108 ASP A O 1
ATOM 853 N N . LEU A 1 109 ? -16.177 1.732 10.574 1.00 93.94 109 LEU A N 1
ATOM 854 C CA . LEU A 1 109 ? -15.162 0.693 10.412 1.00 93.94 109 LEU A CA 1
ATOM 855 C C . LEU A 1 109 ? -13.768 1.255 10.697 1.00 93.94 109 LEU A C 1
ATOM 857 O O . LEU A 1 109 ? -12.990 0.641 11.426 1.00 93.94 109 LEU A O 1
ATOM 861 N N . TRP A 1 110 ? -13.468 2.457 10.203 1.00 95.00 110 TRP A N 1
ATOM 862 C CA . TRP A 1 110 ? -12.182 3.104 10.444 1.00 95.00 110 TRP A CA 1
ATOM 863 C C . TRP A 1 110 ? -11.889 3.320 11.937 1.00 95.00 110 TRP A C 1
ATOM 865 O O . TRP A 1 110 ? -10.794 3.004 12.412 1.00 95.00 110 TRP A O 1
ATOM 875 N N . GLN A 1 111 ? -12.867 3.799 12.714 1.00 92.50 111 GLN A N 1
ATOM 876 C CA . GLN A 1 111 ? -12.702 3.961 14.162 1.00 92.50 111 GLN A CA 1
ATOM 877 C C . GLN A 1 111 ? -12.493 2.617 14.871 1.00 92.50 111 GLN A C 1
ATOM 879 O O . GLN A 1 111 ? -11.657 2.525 15.774 1.00 92.50 111 GLN A O 1
ATOM 884 N N . ALA A 1 112 ? -13.196 1.562 14.446 1.00 92.12 112 ALA A N 1
ATOM 885 C CA . ALA A 1 112 ? -13.003 0.220 14.990 1.00 92.12 112 ALA A CA 1
ATOM 886 C C . ALA A 1 112 ? -11.588 -0.321 14.715 1.00 92.12 112 ALA A C 1
ATOM 888 O O . ALA A 1 112 ? -10.993 -0.950 15.592 1.00 92.12 112 ALA A O 1
ATOM 889 N N . LEU A 1 113 ? -11.023 -0.047 13.535 1.00 91.94 113 LEU A N 1
ATOM 890 C CA . LEU A 1 113 ? -9.646 -0.421 13.194 1.00 91.94 113 LEU A CA 1
ATOM 891 C C . LEU A 1 113 ? -8.623 0.362 14.029 1.00 91.94 113 LEU A C 1
ATOM 893 O O . LEU A 1 113 ? -7.685 -0.220 14.575 1.00 91.94 113 LEU A O 1
ATOM 897 N N . LEU A 1 114 ? -8.817 1.673 14.197 1.00 90.62 114 LEU A N 1
ATOM 898 C CA . LEU A 1 114 ? -7.938 2.509 15.022 1.00 90.62 114 LEU A CA 1
ATOM 899 C C . LEU A 1 114 ? -7.924 2.101 16.499 1.00 90.62 114 LEU A C 1
ATOM 901 O O . LEU A 1 114 ? -6.886 2.244 17.156 1.00 90.62 114 LEU A O 1
ATOM 905 N N . ALA A 1 115 ? -9.061 1.627 17.015 1.00 89.50 115 ALA A N 1
ATOM 906 C CA . ALA A 1 115 ? -9.188 1.125 18.378 1.00 89.50 115 ALA A CA 1
ATOM 907 C C . ALA A 1 115 ? -8.468 -0.217 18.581 1.00 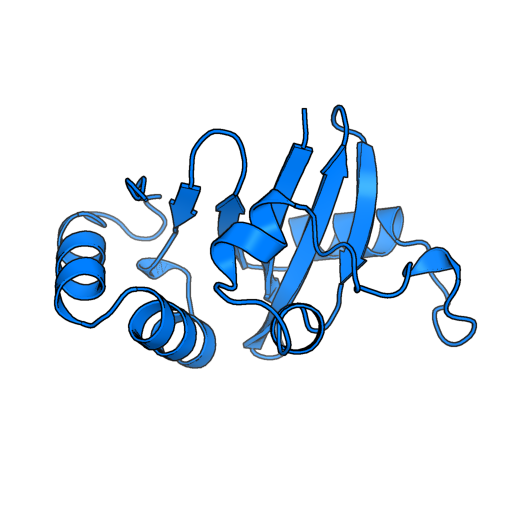89.50 115 ALA A C 1
ATOM 909 O O . ALA A 1 115 ? -7.980 -0.464 19.675 1.00 89.50 115 ALA A O 1
ATOM 910 N N . GLN A 1 116 ? -8.379 -1.050 17.539 1.00 88.19 116 GLN A N 1
ATOM 911 C CA . GLN A 1 116 ? -7.664 -2.334 17.567 1.00 88.19 116 GLN A CA 1
ATOM 912 C C . GLN A 1 116 ? -6.152 -2.195 17.360 1.00 88.19 116 GLN A C 1
ATOM 914 O O . GLN A 1 116 ? -5.388 -3.090 17.718 1.00 88.19 116 GLN A O 1
ATOM 919 N N . ALA A 1 117 ? -5.695 -1.087 16.774 1.00 86.62 117 ALA A N 1
ATOM 920 C CA . ALA A 1 117 ? -4.277 -0.802 16.600 1.00 86.62 117 ALA A CA 1
ATOM 921 C C . ALA A 1 117 ? -3.634 -0.373 17.939 1.00 86.62 117 ALA A C 1
ATOM 923 O O . ALA A 1 117 ? -3.262 0.790 18.125 1.00 86.62 117 ALA A O 1
ATOM 924 N N . ASP A 1 118 ? -3.509 -1.337 18.858 1.00 73.81 118 ASP A N 1
ATOM 925 C CA . ASP A 1 118 ? -3.065 -1.201 20.256 1.00 73.81 118 ASP A CA 1
ATOM 926 C C . ASP A 1 118 ? -1.595 -0.780 20.414 1.00 73.81 118 ASP A C 1
ATOM 928 O O . ASP A 1 118 ? -1.127 -0.468 21.511 1.00 73.81 118 ASP A O 1
ATOM 932 N N . SER A 1 119 ? -0.813 -0.801 19.335 1.00 74.12 119 SER A N 1
ATOM 933 C CA . SER A 1 119 ? 0.599 -0.427 19.355 1.00 74.12 119 SER A CA 1
ATOM 934 C C . SER A 1 119 ? 1.008 0.282 18.067 1.00 74.12 119 SER A C 1
ATOM 936 O O . SER A 1 119 ? 0.478 -0.031 16.995 1.00 74.12 119 SER A O 1
ATOM 938 N N . PRO A 1 120 ? 1.982 1.211 18.137 1.00 69.50 120 PRO A N 1
ATOM 939 C CA . PRO A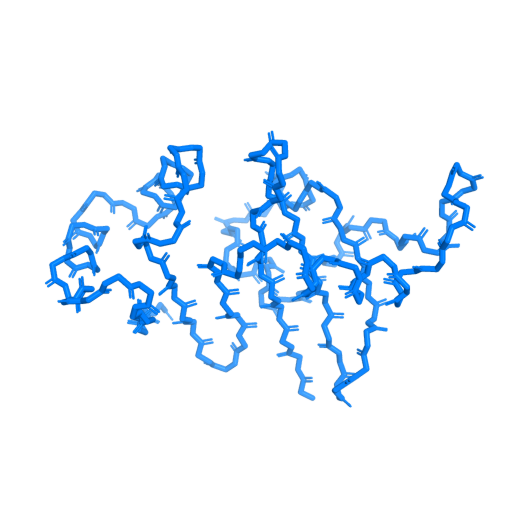 1 120 ? 2.588 1.792 16.949 1.00 69.50 120 PRO A CA 1
ATOM 940 C C . PRO A 1 120 ? 3.092 0.682 16.022 1.00 69.50 120 PRO A C 1
ATOM 942 O O . PRO A 1 120 ? 3.929 -0.133 16.403 1.00 69.50 120 PRO A O 1
ATOM 945 N N . GLY A 1 121 ? 2.540 0.627 14.812 1.00 73.69 121 GLY A N 1
ATOM 946 C CA . GLY A 1 121 ? 2.922 -0.350 13.799 1.00 73.69 121 GLY A CA 1
ATOM 947 C C . GLY A 1 121 ? 2.219 -1.707 13.849 1.00 73.69 121 GLY A C 1
ATOM 948 O O . GLY A 1 121 ? 2.582 -2.563 13.042 1.00 73.69 121 GLY A O 1
ATOM 949 N N . ALA A 1 122 ? 1.230 -1.913 14.724 1.00 84.12 122 ALA A N 1
ATOM 950 C CA . ALA A 1 122 ? 0.368 -3.090 14.657 1.00 84.12 122 ALA A CA 1
ATOM 951 C C . ALA A 1 122 ? -0.485 -3.060 13.376 1.00 84.12 122 ALA A C 1
ATOM 953 O O . ALA A 1 122 ? -1.085 -2.033 13.049 1.00 84.12 122 ALA A O 1
ATOM 954 N N . GLY A 1 123 ? -0.498 -4.181 12.652 1.00 89.94 123 GLY A N 1
ATOM 955 C CA . GLY A 1 123 ? -1.417 -4.401 11.540 1.00 89.94 123 GLY A CA 1
ATOM 956 C C . GLY A 1 123 ? -2.755 -4.901 12.064 1.00 89.94 123 GLY A C 1
ATOM 957 O O . GLY A 1 123 ? -2.783 -5.716 12.986 1.00 89.94 123 GLY A O 1
ATOM 958 N N . VAL A 1 124 ? -3.845 -4.414 11.487 1.00 93.12 124 VAL A N 1
ATOM 959 C CA . VAL A 1 124 ? -5.209 -4.833 11.801 1.00 93.12 124 VAL A CA 1
ATOM 960 C C . VAL A 1 124 ? -5.800 -5.453 10.547 1.00 93.12 124 VAL A C 1
ATOM 962 O O . VAL A 1 124 ? -5.799 -4.828 9.485 1.00 93.12 124 VAL A O 1
ATOM 965 N N . GLN A 1 125 ? -6.271 -6.691 10.668 1.00 93.12 125 GLN A N 1
ATOM 966 C CA . GLN A 1 125 ? -6.976 -7.348 9.578 1.00 93.12 125 GLN A CA 1
ATOM 967 C C . GLN A 1 125 ? -8.359 -6.711 9.410 1.00 93.12 125 GLN A C 1
ATOM 969 O O . GLN A 1 125 ? -9.058 -6.464 10.393 1.00 93.12 125 GLN A O 1
ATOM 974 N N . VAL A 1 126 ? -8.741 -6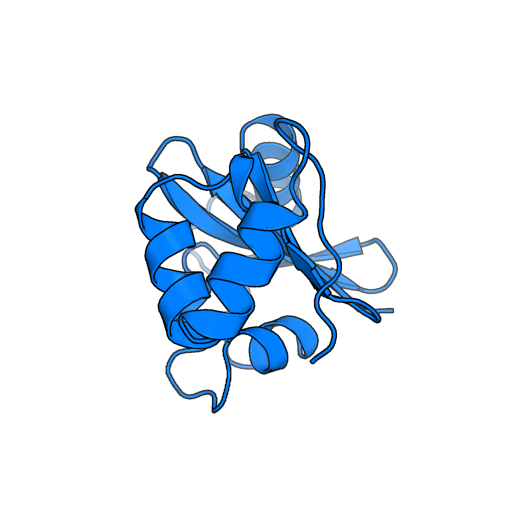.448 8.167 1.00 89.50 126 VAL A N 1
ATOM 975 C CA . VAL A 1 126 ? -10.051 -5.928 7.789 1.00 89.50 126 VAL A CA 1
ATOM 976 C C . VAL A 1 126 ? -10.835 -7.052 7.126 1.00 89.50 126 VAL A C 1
ATOM 978 O O . VAL A 1 126 ? -10.356 -7.661 6.167 1.00 89.50 126 VAL A O 1
ATOM 981 N N . ASP A 1 127 ? -12.032 -7.317 7.638 1.00 84.38 127 ASP A N 1
ATOM 982 C CA . ASP A 1 127 ? -12.971 -8.254 7.030 1.00 84.38 127 ASP A CA 1
ATOM 983 C C . ASP A 1 127 ? -13.887 -7.468 6.077 1.00 84.38 127 ASP A C 1
ATOM 985 O O . ASP A 1 127 ? -14.722 -6.679 6.526 1.00 84.38 127 ASP A O 1
ATOM 989 N N . LEU A 1 128 ? -13.665 -7.658 4.770 1.00 81.69 128 LEU A N 1
ATOM 990 C CA . LEU A 1 128 ? -14.330 -6.983 3.647 1.00 81.69 128 LEU A CA 1
ATOM 991 C C . LEU A 1 128 ? -14.995 -8.000 2.723 1.00 81.69 128 LEU A C 1
ATOM 993 O O . LEU A 1 128 ? -14.278 -8.951 2.318 1.00 81.69 128 LEU A O 1
#

Foldseek 3Di:
DKKKWWWQAPVRAIKIFIDDPNHTFAIGRHLCVLCVVPPASLVCVQVVSPSDDGPQPDPVDDDHRRVVVVVCVVGTGGAWMHYPWTKGQLLSHDDVVLVVVCVRVPVVQSVVQVVVNPDRRDIDIDDD

Secondary structure (DSSP, 8-state):
-EEEEEEE-TTS-EEEEEEETTEEEEEES-HHHHTTTSS-HHHHHHHT-TTSPPGGG-TT--S-HHHHHHHHHHHSEEEEEESSSEEE-GGG--HHHHHHHHHHH-HHHHHHHHHH--STT--EEE--

Nearest PDB structures (foldseek):
  7nwt-assembly1_CC  TM=6.176E-01  e=1.292E+00  Mengo virus
  8kfp-assembly1_A  TM=5.820E-01  e=3.664E+00  Drosophila melanogaster
  7bny-assembly2_B  TM=5.443E-01  e=2.536E+00  Mengo virus
  4ffe-assembly3_Z  TM=3.565E-01  e=4.683E+00  Cowpox virus
  3kwr-assembly1_B  TM=3.007E-01  e=5.294E+00  Lactiplantibacillus plantarum